Protein AF-X1CQG0-F1 (afdb_monomer)

Secondary structure (DSSP, 8-state):
---EEEEEES-SHHHHHHHHHHHHGGG--GGG--S-S-S-SSS--GGGEEEEEEE---TTTTTS-HHHHT-

Sequence (71 aa):
MNKIKIAVVGIGNCTSSLIQGVYYYKDKDPKDAIGLMHWDIGGYEPCDIEVVAAFDVDKRKIGKDVSEAIF

Nearest PDB structures (foldseek):
  1gr0-assembly1_A  TM=9.156E-01  e=3.074E-05  Mycobacterium tuberculosis
  6k96-assembly1_B-2  TM=9.276E-01  e=1.484E-03  Streptomyces citricolor
  6nbp-assembly1_A-2  TM=4.066E-01  e=8.810E+00  Pantoea ananatis
  2lkd-assembly1_A  TM=3.173E-01  e=7.209E+00  Geobacillus stearothermophilus

pLDDT: mean 95.74, std 4.63, range [62.94, 98.62]

Structure (mmCIF, N/CA/C/O backbone):
data_AF-X1CQG0-F1
#
_entry.id   AF-X1CQG0-F1
#
loop_
_atom_site.group_PDB
_atom_site.id
_atom_site.type_symbol
_atom_site.label_atom_id
_atom_site.label_alt_id
_atom_site.label_comp_id
_atom_site.label_asym_id
_atom_site.label_entity_id
_atom_site.label_seq_id
_atom_site.pdbx_PDB_ins_code
_atom_site.Cartn_x
_atom_site.Cartn_y
_atom_site.Cartn_z
_atom_site.occupancy
_atom_site.B_iso_or_equiv
_atom_site.auth_seq_id
_atom_site.auth_comp_id
_atom_site.auth_asym_id
_atom_site.auth_atom_id
_atom_site.pdbx_PDB_model_num
ATOM 1 N N . MET A 1 1 ? -7.133 0.005 -18.192 1.00 62.94 1 MET A N 1
ATOM 2 C CA . MET A 1 1 ? -6.883 -1.372 -17.710 1.00 62.94 1 MET A CA 1
ATOM 3 C C . MET A 1 1 ? -7.647 -1.608 -16.422 1.00 62.94 1 MET A C 1
ATOM 5 O O . MET A 1 1 ? -7.967 -0.639 -15.740 1.00 62.94 1 MET A O 1
ATOM 9 N N . ASN A 1 2 ? -7.980 -2.863 -16.119 1.00 86.31 2 ASN A N 1
ATOM 10 C CA . ASN A 1 2 ? -8.634 -3.216 -14.860 1.00 86.31 2 ASN A CA 1
ATOM 11 C C . ASN A 1 2 ? -7.615 -3.115 -13.722 1.00 86.31 2 ASN A C 1
ATOM 13 O O . ASN A 1 2 ? -6.569 -3.747 -13.800 1.00 86.31 2 ASN A O 1
ATOM 17 N N . LYS A 1 3 ? -7.922 -2.340 -12.680 1.00 94.62 3 LYS A N 1
ATOM 18 C CA . LYS A 1 3 ? -7.114 -2.290 -11.457 1.00 94.62 3 LYS A CA 1
ATOM 19 C C . LYS A 1 3 ? -7.275 -3.581 -10.648 1.00 94.62 3 LYS A C 1
ATOM 21 O O . LYS A 1 3 ? -8.347 -4.196 -10.652 1.00 94.62 3 LYS A O 1
ATOM 26 N N . ILE A 1 4 ? -6.223 -3.974 -9.934 1.00 97.44 4 ILE A N 1
ATOM 27 C CA . ILE A 1 4 ? -6.253 -5.041 -8.935 1.00 97.44 4 ILE A CA 1
ATOM 28 C C . ILE A 1 4 ? -6.862 -4.458 -7.663 1.00 97.44 4 ILE A C 1
ATOM 30 O O . ILE A 1 4 ? -6.219 -3.703 -6.936 1.00 97.44 4 ILE A O 1
ATOM 34 N N . LYS A 1 5 ? -8.114 -4.821 -7.392 1.00 98.00 5 LYS A N 1
ATOM 35 C CA . LYS A 1 5 ? -8.821 -4.389 -6.187 1.00 98.00 5 LYS A CA 1
ATOM 36 C C . LYS A 1 5 ? -8.373 -5.219 -4.993 1.00 98.00 5 LYS A C 1
ATOM 38 O O . LYS A 1 5 ? -8.558 -6.436 -4.991 1.00 98.00 5 LYS A O 1
ATOM 43 N N . ILE A 1 6 ? -7.827 -4.561 -3.977 1.00 98.25 6 ILE A N 1
ATOM 44 C CA . ILE A 1 6 ? -7.363 -5.205 -2.748 1.00 98.25 6 ILE A CA 1
ATOM 45 C C . ILE A 1 6 ? -8.110 -4.686 -1.521 1.00 98.25 6 ILE A C 1
ATOM 47 O O . ILE A 1 6 ? -8.539 -3.532 -1.459 1.00 98.25 6 ILE A O 1
ATOM 51 N N . ALA A 1 7 ? -8.222 -5.554 -0.520 1.00 98.44 7 ALA A N 1
ATOM 52 C CA . ALA A 1 7 ? -8.590 -5.181 0.835 1.00 98.44 7 ALA A CA 1
ATOM 53 C C . ALA A 1 7 ? -7.362 -5.324 1.741 1.00 98.44 7 ALA A C 1
ATOM 55 O O . ALA A 1 7 ? -6.597 -6.279 1.595 1.00 98.44 7 ALA A O 1
ATOM 56 N N . VAL A 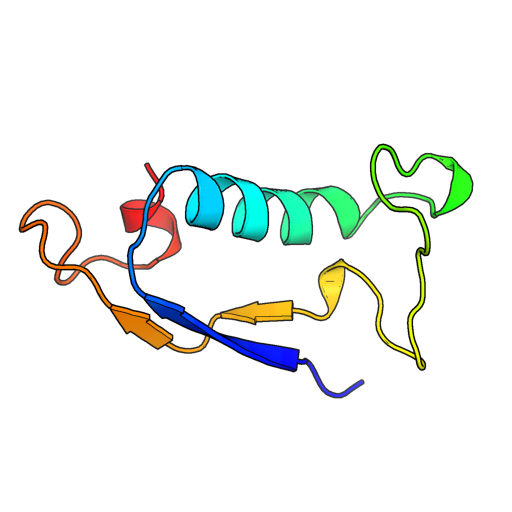1 8 ? -7.187 -4.404 2.688 1.00 98.25 8 VAL A N 1
ATOM 57 C CA . VAL A 1 8 ? -6.098 -4.456 3.674 1.00 98.25 8 VAL A CA 1
ATOM 58 C C . VAL A 1 8 ? -6.650 -4.736 5.069 1.00 98.25 8 VAL A C 1
ATOM 60 O O . VAL A 1 8 ? -7.652 -4.155 5.483 1.00 98.25 8 VAL A O 1
ATOM 63 N N . VAL A 1 9 ? -6.000 -5.637 5.804 1.00 98.44 9 VAL A N 1
ATOM 64 C CA . VAL A 1 9 ? -6.365 -5.988 7.184 1.00 98.44 9 VAL A CA 1
ATOM 65 C C . VAL A 1 9 ? -5.183 -5.653 8.081 1.00 98.44 9 VAL A C 1
ATOM 67 O O . VAL A 1 9 ? -4.126 -6.270 7.982 1.00 98.44 9 VAL A O 1
ATOM 70 N N . GLY A 1 10 ? -5.367 -4.651 8.935 1.00 98.19 10 GLY A N 1
ATOM 71 C CA . GLY A 1 10 ? -4.296 -3.977 9.658 1.00 98.19 10 GLY A CA 1
ATOM 72 C C . GLY A 1 10 ? -3.700 -2.843 8.823 1.00 98.19 10 GLY A C 1
ATOM 73 O O . GLY A 1 10 ? -2.994 -3.057 7.838 1.00 98.19 10 GLY A O 1
ATOM 74 N N . ILE A 1 11 ? -3.941 -1.605 9.237 1.00 98.44 11 ILE A N 1
ATOM 75 C CA . ILE A 1 11 ? -3.431 -0.397 8.584 1.00 98.44 11 ILE A CA 1
ATOM 76 C C . ILE A 1 11 ? -2.138 0.016 9.293 1.00 98.44 11 ILE A C 1
ATOM 78 O O . ILE A 1 11 ? -2.068 1.020 9.989 1.00 98.44 11 ILE A O 1
ATOM 82 N N . GLY A 1 12 ? -1.108 -0.826 9.207 1.00 97.56 12 GLY A N 1
ATOM 83 C CA . GLY A 1 12 ? 0.202 -0.575 9.821 1.00 97.56 12 GLY A CA 1
ATOM 84 C C . GLY A 1 12 ? 1.218 0.046 8.862 1.00 97.56 12 GLY A C 1
ATOM 85 O O . GLY A 1 12 ? 0.895 0.405 7.730 1.00 97.56 12 GLY A O 1
ATOM 86 N N . ASN A 1 13 ? 2.483 0.075 9.289 1.00 98.50 13 ASN A N 1
ATOM 87 C CA . ASN A 1 13 ? 3.595 0.558 8.462 1.00 98.50 13 ASN A CA 1
ATOM 88 C C . ASN A 1 13 ? 3.679 -0.171 7.113 1.00 98.50 13 ASN A C 1
ATOM 90 O O . ASN A 1 13 ? 3.920 0.472 6.102 1.00 98.50 13 ASN A O 1
ATOM 94 N N . CYS A 1 14 ? 3.415 -1.482 7.064 1.00 98.06 14 CYS A N 1
ATOM 95 C CA . CYS A 1 14 ? 3.414 -2.234 5.805 1.00 98.06 14 CYS A CA 1
ATOM 96 C C . CYS A 1 14 ? 2.349 -1.726 4.821 1.00 98.06 14 CYS A C 1
ATOM 98 O O . CYS A 1 14 ? 2.642 -1.544 3.644 1.00 98.06 14 CYS A O 1
ATOM 100 N N . THR A 1 15 ? 1.138 -1.450 5.308 1.00 98.31 15 THR A N 1
ATOM 101 C CA . THR A 1 15 ? 0.045 -0.889 4.500 1.00 98.31 15 THR A CA 1
ATOM 102 C C . THR A 1 15 ? 0.382 0.526 4.039 1.00 98.31 15 THR A C 1
ATOM 104 O O . THR A 1 15 ? 0.178 0.855 2.874 1.00 98.31 15 THR A O 1
ATOM 107 N N . SER A 1 16 ? 0.977 1.333 4.922 1.00 98.38 16 SER A N 1
ATOM 108 C CA . SER A 1 16 ? 1.463 2.673 4.590 1.00 98.38 16 SER A CA 1
ATOM 109 C C . SER A 1 16 ? 2.527 2.639 3.486 1.00 98.38 16 SER A C 1
ATOM 111 O O . SER A 1 16 ? 2.373 3.308 2.467 1.00 98.38 16 SER A O 1
ATOM 113 N N . SER A 1 17 ? 3.558 1.799 3.623 1.00 98.12 17 SER A N 1
ATOM 114 C CA . SER A 1 17 ? 4.613 1.635 2.615 1.00 98.12 17 SER A CA 1
ATOM 115 C C . SER A 1 17 ? 4.089 1.079 1.292 1.00 98.12 17 SER A C 1
ATOM 117 O O . SER A 1 17 ? 4.538 1.528 0.242 1.00 98.12 17 SER A O 1
ATOM 119 N N . LEU A 1 18 ? 3.135 0.141 1.321 1.00 97.75 18 LEU A N 1
ATOM 120 C CA . LEU A 1 18 ? 2.504 -0.389 0.112 1.00 97.75 18 LEU A CA 1
ATOM 121 C C . LEU A 1 18 ? 1.773 0.718 -0.647 1.00 97.75 18 LEU A C 1
ATOM 123 O O . LEU A 1 18 ? 2.048 0.934 -1.822 1.00 97.75 18 LEU A O 1
ATOM 127 N N . ILE A 1 19 ? 0.870 1.435 0.026 1.00 97.19 19 ILE A N 1
ATOM 128 C CA . ILE A 1 19 ? 0.052 2.473 -0.606 1.00 97.19 19 ILE A CA 1
ATOM 129 C C . ILE A 1 19 ? 0.945 3.595 -1.130 1.00 97.19 19 ILE A C 1
ATOM 131 O O . ILE A 1 19 ? 0.850 3.952 -2.300 1.00 97.19 19 ILE A O 1
ATOM 135 N N . GLN A 1 20 ? 1.871 4.098 -0.312 1.00 97.12 20 GLN A N 1
ATOM 136 C CA . GLN A 1 20 ? 2.829 5.109 -0.758 1.00 97.12 20 GLN A CA 1
ATOM 137 C C . GLN A 1 20 ? 3.687 4.606 -1.926 1.00 97.12 20 GLN A C 1
ATOM 139 O O . GLN A 1 20 ? 3.933 5.366 -2.854 1.00 97.12 20 GLN A O 1
ATOM 144 N N . GLY A 1 21 ? 4.089 3.332 -1.923 1.00 96.56 21 GLY A N 1
ATOM 145 C CA . GLY A 1 21 ? 4.826 2.696 -3.015 1.00 96.56 21 GLY A CA 1
ATOM 146 C C . GLY A 1 21 ? 4.048 2.674 -4.334 1.00 96.56 21 GLY A C 1
ATOM 147 O O . GLY A 1 21 ? 4.595 3.046 -5.369 1.00 96.56 21 GLY A O 1
ATOM 148 N N . VAL A 1 22 ? 2.761 2.315 -4.298 1.00 96.19 22 VAL A N 1
ATOM 149 C CA . VAL A 1 22 ? 1.868 2.331 -5.475 1.00 96.19 22 VAL A CA 1
ATOM 150 C C . VAL A 1 22 ? 1.840 3.719 -6.122 1.00 96.19 22 VAL A C 1
ATOM 152 O O . VAL A 1 22 ? 1.963 3.834 -7.341 1.00 96.19 22 VAL A O 1
ATOM 155 N N . TYR A 1 23 ? 1.733 4.782 -5.317 1.00 95.38 23 TYR A N 1
ATOM 156 C CA . TYR A 1 23 ? 1.779 6.158 -5.824 1.00 95.38 23 TYR A CA 1
ATOM 157 C C . TYR A 1 23 ? 3.190 6.592 -6.233 1.00 95.38 23 TYR A C 1
ATOM 159 O O . TYR A 1 23 ? 3.341 7.278 -7.239 1.00 95.38 23 TYR A O 1
ATOM 167 N N . TYR A 1 24 ? 4.221 6.172 -5.501 1.00 95.50 24 TYR A N 1
ATOM 168 C CA . TYR A 1 24 ? 5.618 6.492 -5.792 1.00 95.50 24 TYR A CA 1
ATOM 169 C C . TYR A 1 24 ? 6.047 5.994 -7.174 1.00 95.50 24 TYR A C 1
ATOM 171 O O . TYR A 1 24 ? 6.738 6.712 -7.895 1.00 95.50 24 TYR A O 1
ATOM 179 N N . TYR A 1 25 ? 5.629 4.785 -7.555 1.00 95.56 25 TYR A N 1
ATOM 180 C CA . TYR A 1 25 ? 5.981 4.188 -8.844 1.00 95.56 25 TYR A CA 1
ATOM 181 C C . TYR A 1 25 ? 5.123 4.668 -10.015 1.00 95.56 25 TYR A C 1
ATOM 183 O O . TYR A 1 25 ? 5.479 4.398 -11.156 1.00 95.56 25 TYR A O 1
ATOM 191 N N . LYS A 1 26 ? 4.032 5.401 -9.767 1.00 92.62 26 LYS A N 1
ATOM 192 C CA . LYS A 1 26 ? 3.098 5.835 -10.815 1.00 92.62 26 LYS A CA 1
ATOM 193 C C . LYS A 1 26 ? 3.760 6.657 -11.926 1.00 92.62 26 LYS A C 1
ATOM 195 O O . LYS A 1 26 ? 3.393 6.503 -13.084 1.00 92.62 26 LYS A O 1
ATOM 200 N N . ASP A 1 27 ? 4.728 7.497 -11.568 1.00 90.56 27 ASP A N 1
ATOM 201 C CA . ASP A 1 27 ? 5.400 8.419 -12.493 1.00 90.56 27 ASP A CA 1
ATOM 202 C C . ASP A 1 27 ? 6.884 8.052 -12.709 1.00 90.56 27 ASP A C 1
ATOM 204 O O . ASP A 1 27 ? 7.700 8.898 -13.081 1.00 90.56 27 ASP A O 1
ATOM 208 N N . LYS A 1 28 ? 7.269 6.800 -12.421 1.00 93.06 28 LYS A N 1
ATOM 209 C CA . LYS A 1 28 ? 8.653 6.314 -12.539 1.00 93.06 28 LYS A CA 1
ATOM 210 C C . LYS A 1 28 ? 8.877 5.558 -13.844 1.00 93.06 28 LYS A C 1
ATOM 212 O O . LYS A 1 28 ? 7.997 4.845 -14.313 1.00 93.06 28 LYS A O 1
ATOM 217 N N . ASP A 1 29 ? 10.088 5.676 -14.390 1.00 92.00 29 ASP A N 1
ATOM 218 C CA . ASP A 1 29 ? 10.542 4.796 -15.467 1.00 92.00 29 ASP A CA 1
ATOM 219 C C . ASP A 1 29 ? 10.842 3.402 -14.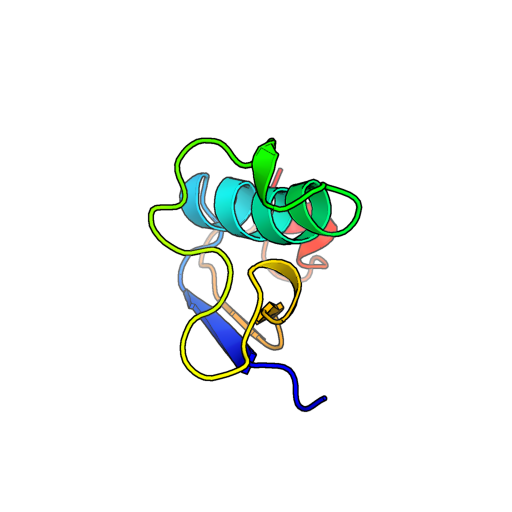875 1.00 92.00 29 ASP A C 1
ATOM 221 O O . ASP A 1 29 ? 11.531 3.318 -13.849 1.00 92.00 29 ASP A O 1
ATOM 225 N N . PRO A 1 30 ? 10.375 2.307 -15.503 1.00 93.00 30 PRO A N 1
ATOM 226 C CA . PRO A 1 30 ? 10.701 0.941 -15.095 1.00 93.00 30 PRO A CA 1
ATOM 227 C C . PRO A 1 30 ? 12.196 0.677 -14.876 1.00 93.00 30 PRO A C 1
ATOM 229 O O . PRO A 1 30 ? 12.564 -0.150 -14.044 1.00 93.00 30 PRO A O 1
ATOM 232 N N . LYS A 1 31 ? 13.070 1.370 -15.616 1.00 92.50 31 LYS A N 1
ATOM 233 C CA . LYS A 1 31 ? 14.532 1.242 -15.515 1.00 92.50 31 LYS A CA 1
ATOM 234 C C . LYS A 1 31 ? 15.096 1.817 -14.218 1.00 92.50 31 LYS A C 1
ATOM 236 O O . LYS A 1 31 ? 16.165 1.391 -13.793 1.00 92.50 31 LYS A O 1
ATOM 241 N N . ASP A 1 32 ? 14.372 2.743 -13.597 1.00 89.69 32 ASP A N 1
ATOM 242 C CA . ASP A 1 32 ? 14.755 3.411 -12.351 1.00 89.69 32 ASP A CA 1
ATOM 243 C C . ASP A 1 32 ? 14.076 2.778 -11.121 1.00 89.69 32 ASP A C 1
ATOM 245 O O . ASP A 1 32 ? 14.181 3.293 -10.004 1.00 89.69 32 ASP A O 1
ATOM 249 N N . ALA A 1 33 ? 13.348 1.672 -11.307 1.00 91.06 33 ALA A N 1
ATOM 250 C CA . ALA A 1 33 ? 12.646 0.983 -10.235 1.00 91.06 33 ALA A CA 1
ATOM 251 C C . ALA A 1 33 ? 13.626 0.305 -9.261 1.00 91.06 33 ALA A C 1
ATOM 253 O O . ALA A 1 33 ? 14.518 -0.440 -9.664 1.00 91.06 33 ALA A O 1
ATOM 254 N N . ILE A 1 34 ? 13.430 0.513 -7.955 1.00 92.69 34 ILE A N 1
ATOM 255 C CA . ILE A 1 34 ? 14.268 -0.072 -6.899 1.00 92.69 34 ILE A CA 1
A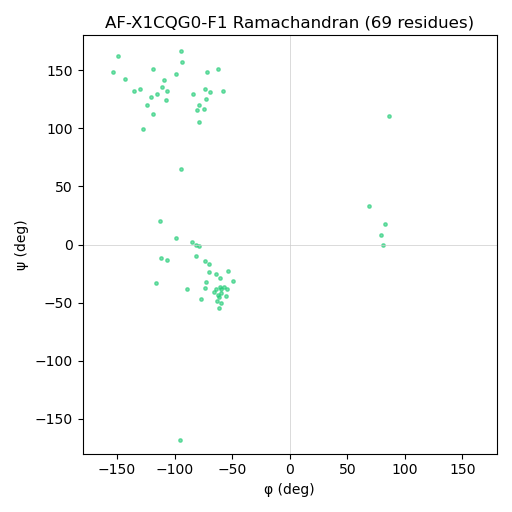TOM 256 C C . ILE A 1 34 ? 13.430 -1.04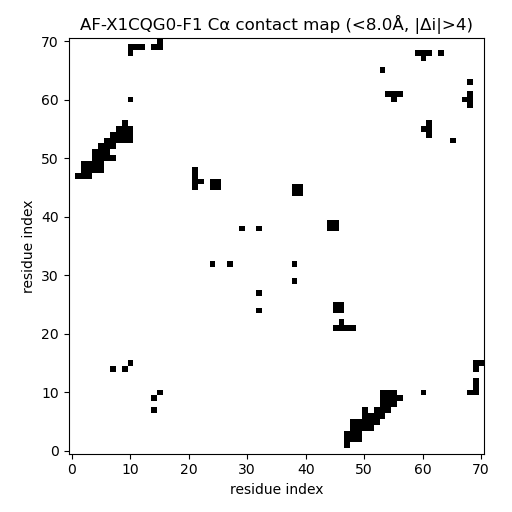0 -6.064 1.00 92.69 34 ILE A C 1
ATOM 258 O O . ILE A 1 34 ? 12.372 -0.690 -5.561 1.00 92.69 34 ILE A O 1
ATOM 262 N N . GLY A 1 35 ? 13.909 -2.265 -5.854 1.00 94.06 35 GLY A N 1
ATOM 263 C CA . GLY A 1 35 ? 13.218 -3.234 -4.990 1.00 94.06 35 GLY A CA 1
ATOM 264 C C . GLY A 1 35 ? 12.024 -3.945 -5.639 1.00 94.06 35 GLY A C 1
ATOM 265 O O . GLY A 1 35 ? 11.333 -4.699 -4.959 1.00 94.06 35 GLY A O 1
ATOM 266 N N . LEU A 1 36 ? 11.812 -3.763 -6.945 1.00 95.06 36 LEU A N 1
ATOM 267 C CA . LEU A 1 36 ? 10.901 -4.571 -7.754 1.00 95.06 36 LEU A CA 1
ATOM 268 C C . LEU A 1 36 ? 11.722 -5.481 -8.671 1.00 95.06 36 LEU A C 1
ATOM 270 O O . LEU A 1 36 ? 12.553 -5.000 -9.435 1.00 95.06 36 LEU A O 1
ATOM 274 N N . MET A 1 37 ? 11.496 -6.796 -8.603 1.00 95.38 37 MET A N 1
ATOM 275 C CA . MET A 1 37 ? 12.148 -7.748 -9.519 1.00 95.38 37 MET A CA 1
ATOM 276 C C . MET A 1 37 ? 11.565 -7.675 -10.935 1.00 95.38 37 MET A C 1
ATOM 278 O O . MET A 1 37 ? 12.275 -7.894 -11.913 1.00 95.38 37 MET A O 1
ATOM 282 N N . HIS A 1 38 ? 10.271 -7.372 -11.031 1.00 94.38 38 HIS A N 1
ATOM 283 C CA . HIS A 1 38 ? 9.524 -7.263 -12.276 1.00 94.38 38 HIS A CA 1
ATOM 284 C C . HIS A 1 38 ? 8.653 -6.013 -12.218 1.00 94.38 38 HIS A C 1
ATOM 286 O O . HIS A 1 38 ? 7.979 -5.783 -11.215 1.00 94.38 38 HIS A O 1
ATOM 292 N N . TRP A 1 39 ? 8.686 -5.213 -13.284 1.00 95.44 39 TRP A N 1
ATOM 293 C CA . TRP A 1 39 ? 7.800 -4.058 -13.422 1.00 95.44 39 TRP A CA 1
ATOM 294 C C . TRP A 1 39 ? 6.390 -4.488 -13.825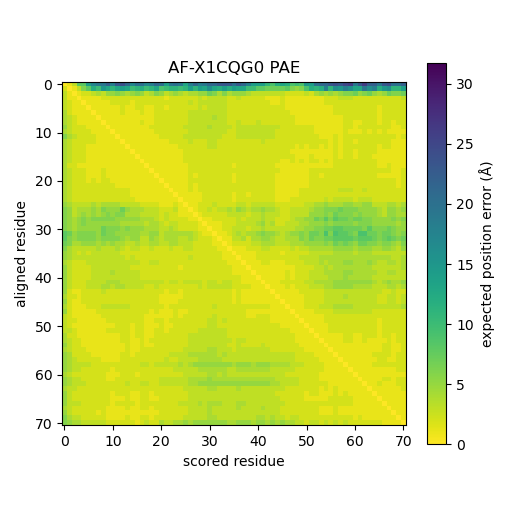 1.00 95.44 39 TRP A C 1
ATOM 296 O O . TRP A 1 39 ? 5.420 -4.071 -13.210 1.00 95.44 39 TRP A O 1
ATOM 306 N N . ASP A 1 40 ? 6.296 -5.366 -14.820 1.00 95.19 40 ASP A N 1
ATOM 307 C CA . ASP A 1 40 ? 5.041 -5.949 -15.277 1.00 95.19 40 ASP A CA 1
ATOM 308 C C . ASP A 1 40 ? 4.951 -7.410 -14.835 1.00 95.19 40 ASP A C 1
ATOM 310 O O . ASP A 1 40 ? 5.895 -8.188 -15.020 1.00 95.19 40 ASP A O 1
ATOM 314 N N . ILE A 1 41 ? 3.807 -7.785 -14.263 1.00 95.19 41 ILE A N 1
ATOM 315 C CA . ILE A 1 41 ? 3.462 -9.178 -13.988 1.00 95.19 41 ILE A CA 1
ATOM 316 C C . ILE A 1 41 ? 2.091 -9.458 -14.594 1.00 95.19 41 ILE A C 1
ATOM 318 O O . ILE A 1 41 ? 1.059 -9.161 -13.998 1.00 95.19 41 ILE A O 1
ATOM 322 N N . GLY A 1 42 ? 2.078 -10.072 -15.776 1.00 94.62 42 GLY A N 1
ATOM 323 C CA . GLY A 1 42 ? 0.836 -10.483 -16.429 1.00 94.62 42 GLY A CA 1
ATOM 324 C C . GLY A 1 42 ? -0.008 -9.307 -16.922 1.00 94.62 42 GLY A C 1
ATOM 325 O O . GLY A 1 42 ? -1.234 -9.404 -16.905 1.00 94.62 42 GLY A O 1
ATOM 326 N N . GLY A 1 43 ? 0.630 -8.214 -17.354 1.00 94.94 43 GLY A N 1
ATOM 327 C CA . GLY A 1 43 ? -0.057 -7.003 -17.797 1.00 94.94 43 GLY A CA 1
ATOM 328 C C . GLY A 1 43 ? -0.476 -6.079 -16.654 1.00 94.94 43 GLY A C 1
ATOM 329 O O . GLY A 1 43 ? -1.376 -5.268 -16.852 1.00 94.94 43 GLY A O 1
ATOM 330 N N . TYR A 1 44 ? 0.099 -6.238 -15.461 1.00 96.31 44 TYR A N 1
ATOM 331 C CA . TYR A 1 44 ? -0.162 -5.381 -14.308 1.00 96.31 44 TYR A CA 1
ATOM 332 C C . TYR A 1 44 ? 1.124 -4.713 -13.846 1.00 96.31 44 TYR A C 1
ATOM 334 O O . TYR A 1 44 ? 2.110 -5.391 -13.547 1.00 96.31 44 TYR A O 1
ATOM 342 N N . GLU A 1 45 ? 1.071 -3.391 -13.735 1.00 95.69 45 GLU A N 1
ATOM 343 C CA . GLU A 1 45 ? 2.161 -2.560 -13.237 1.00 95.69 45 GLU A CA 1
ATOM 344 C C . GLU A 1 45 ? 2.001 -2.278 -11.731 1.00 95.69 45 GLU A C 1
ATOM 346 O O . GLU A 1 45 ? 0.915 -2.463 -11.167 1.00 95.69 45 GLU A O 1
ATOM 351 N N . PRO A 1 46 ? 3.030 -1.758 -11.032 1.00 95.44 46 PRO A N 1
ATOM 352 C CA . PRO A 1 46 ? 2.945 -1.502 -9.592 1.00 95.44 46 PRO A CA 1
ATOM 353 C C . PRO A 1 46 ? 1.841 -0.497 -9.235 1.00 95.44 46 PRO A C 1
ATOM 355 O O . PRO A 1 46 ? 1.247 -0.569 -8.160 1.00 95.44 46 PRO A O 1
ATOM 358 N N . CYS A 1 47 ? 1.535 0.425 -10.155 1.00 95.44 47 CYS A N 1
ATOM 359 C CA . CYS A 1 47 ? 0.491 1.429 -9.983 1.00 95.44 47 CYS A CA 1
ATOM 360 C C . CYS A 1 47 ? -0.935 0.892 -10.231 1.00 95.44 47 CYS A C 1
ATOM 362 O O . CYS A 1 47 ? -1.910 1.639 -10.096 1.00 95.44 47 CYS A O 1
ATOM 364 N N . ASP A 1 48 ? -1.094 -0.385 -10.600 1.00 96.75 48 ASP A N 1
ATOM 365 C CA . ASP A 1 48 ? -2.395 -1.003 -10.878 1.00 96.75 48 ASP A CA 1
ATOM 366 C C . ASP A 1 48 ? -3.133 -1.535 -9.652 1.00 96.75 48 ASP A C 1
ATOM 368 O O . ASP A 1 48 ? -4.250 -2.034 -9.779 1.00 96.75 48 ASP A O 1
ATOM 372 N N . ILE A 1 49 ? -2.574 -1.361 -8.460 1.00 97.12 49 ILE A N 1
ATOM 373 C CA . ILE A 1 49 ? -3.209 -1.746 -7.200 1.00 97.12 49 ILE A CA 1
ATOM 374 C C . ILE A 1 49 ? -4.164 -0.639 -6.728 1.00 97.12 49 ILE A C 1
ATOM 376 O O . ILE A 1 49 ? -3.788 0.527 -6.626 1.00 97.12 49 ILE A O 1
ATOM 380 N N . GLU A 1 50 ? -5.398 -1.012 -6.393 1.00 96.94 50 GLU A N 1
ATOM 381 C CA . GLU A 1 50 ? -6.427 -0.122 -5.849 1.00 96.94 50 GLU A CA 1
ATOM 382 C C . GLU A 1 50 ? -6.934 -0.667 -4.508 1.00 96.94 50 GLU A C 1
ATOM 384 O O . GLU A 1 50 ?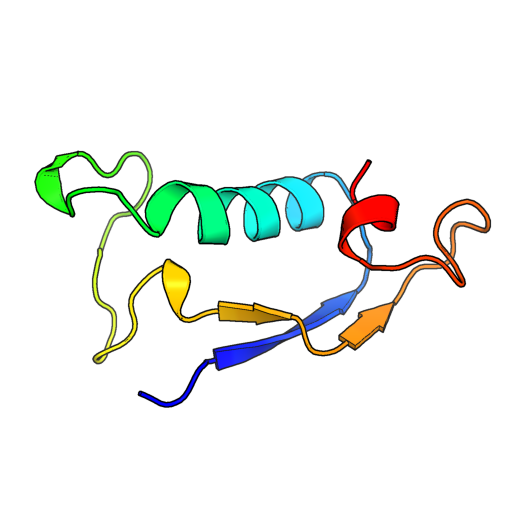 -7.468 -1.776 -4.433 1.00 96.94 50 GLU A O 1
ATOM 389 N N . VAL A 1 51 ? -6.789 0.115 -3.436 1.00 97.50 51 VAL A N 1
ATOM 390 C CA . VAL A 1 51 ? -7.344 -0.241 -2.124 1.00 97.50 51 VAL A CA 1
ATOM 391 C C . VAL A 1 51 ? -8.824 0.116 -2.102 1.00 97.50 51 VAL A C 1
ATOM 393 O O . VAL A 1 51 ? -9.182 1.287 -2.178 1.00 97.50 51 VAL A O 1
ATOM 396 N N . VAL A 1 52 ? -9.683 -0.894 -1.971 1.00 98.06 52 VAL A N 1
ATOM 397 C CA . VAL A 1 52 ? -11.148 -0.721 -1.980 1.00 98.06 52 VAL A CA 1
ATOM 398 C C . VAL A 1 52 ? -11.803 -0.999 -0.628 1.00 98.06 52 VAL A C 1
ATOM 400 O O . VAL A 1 52 ? -12.981 -0.706 -0.441 1.00 98.06 52 VAL A O 1
ATOM 403 N N . ALA A 1 53 ? -11.058 -1.575 0.315 1.00 98.31 53 ALA A N 1
ATOM 404 C CA . ALA A 1 53 ? -11.513 -1.811 1.678 1.00 98.31 53 ALA A CA 1
ATOM 405 C C . ALA A 1 53 ? -10.326 -1.854 2.646 1.00 98.31 53 ALA A C 1
ATOM 407 O O . ALA A 1 53 ? -9.234 -2.302 2.291 1.00 98.31 53 ALA A O 1
ATOM 408 N N . ALA A 1 54 ? -10.556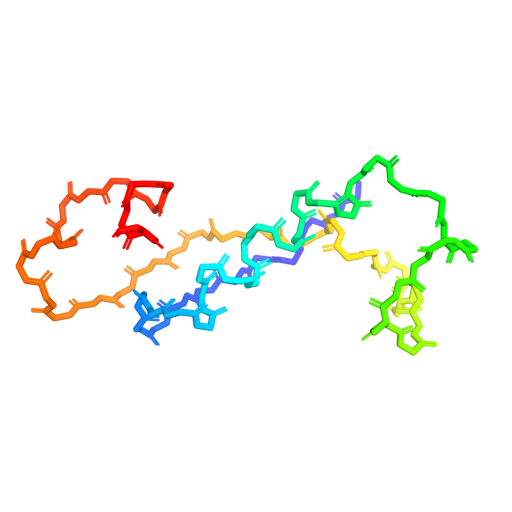 -1.428 3.885 1.00 98.31 54 ALA A N 1
ATOM 409 C CA . ALA A 1 54 ? -9.563 -1.471 4.946 1.00 98.31 54 ALA A CA 1
ATOM 410 C C . ALA A 1 54 ? -10.217 -1.812 6.289 1.00 98.31 54 ALA A C 1
ATOM 412 O O . ALA A 1 54 ? -11.319 -1.351 6.585 1.00 98.31 54 ALA A O 1
ATOM 413 N N . PHE A 1 55 ? -9.524 -2.608 7.102 1.00 98.56 55 PHE A N 1
ATOM 414 C CA . PHE A 1 55 ? -9.972 -3.023 8.429 1.00 98.56 55 PHE A CA 1
ATOM 415 C C . PHE A 1 55 ? -8.867 -2.776 9.455 1.00 98.56 55 PHE A C 1
ATOM 417 O O . PHE A 1 55 ? -7.717 -3.148 9.228 1.00 98.56 55 PHE A O 1
ATOM 424 N N . ASP A 1 56 ? -9.212 -2.187 10.598 1.00 98.62 56 ASP A N 1
ATOM 425 C CA . ASP A 1 56 ? -8.304 -1.997 11.732 1.00 98.62 56 ASP A CA 1
ATOM 426 C C . ASP A 1 56 ? -9.099 -2.021 13.050 1.00 98.62 56 ASP A C 1
ATOM 428 O O . ASP A 1 56 ? -10.322 -1.874 13.052 1.00 98.62 56 ASP A O 1
ATOM 432 N N . VAL A 1 57 ? -8.403 -2.220 14.168 1.00 98.38 57 VAL A N 1
ATOM 433 C CA . VAL A 1 57 ? -8.964 -2.212 15.531 1.00 98.38 57 VAL A CA 1
ATOM 434 C C . VAL A 1 57 ? -8.578 -0.952 16.310 1.00 98.38 57 VAL A C 1
ATOM 436 O O . VAL A 1 57 ? -9.147 -0.666 17.363 1.00 98.38 57 VAL A O 1
ATOM 439 N N . ASP A 1 58 ? -7.605 -0.184 15.818 1.00 98.31 58 ASP A N 1
ATOM 440 C CA . ASP A 1 58 ? -7.140 1.036 16.458 1.00 98.31 58 ASP A CA 1
ATOM 441 C C . ASP A 1 58 ? -8.159 2.165 16.273 1.00 98.31 58 ASP A C 1
ATOM 443 O O . ASP A 1 58 ? -8.395 2.664 15.169 1.00 98.31 58 ASP A O 1
ATOM 447 N N . LYS A 1 59 ? -8.718 2.636 17.393 1.00 98.12 59 LYS A N 1
ATOM 448 C CA . LYS A 1 59 ? -9.656 3.768 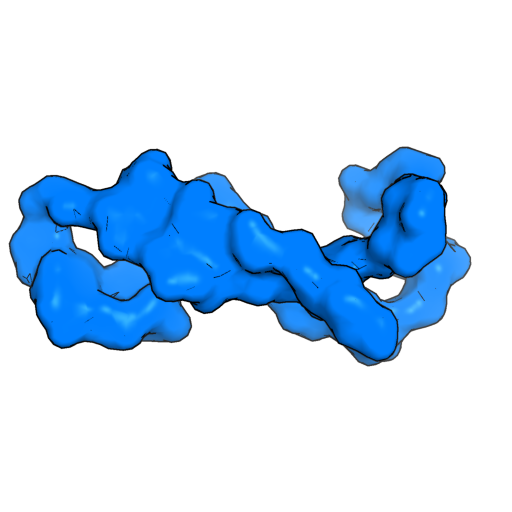17.444 1.00 98.12 59 LYS A CA 1
ATOM 449 C C . LYS A 1 59 ? -9.135 5.041 16.772 1.00 98.12 59 LYS A C 1
ATOM 451 O O . LYS A 1 59 ? -9.925 5.904 16.416 1.00 98.12 59 LYS A O 1
ATOM 456 N N . ARG A 1 60 ? -7.812 5.197 16.637 1.00 97.88 60 ARG A N 1
ATOM 457 C CA . ARG A 1 60 ? -7.192 6.350 15.968 1.00 97.88 60 ARG A CA 1
ATOM 458 C C . ARG A 1 60 ? -7.339 6.299 14.447 1.00 97.88 60 ARG A C 1
ATOM 460 O O . ARG A 1 60 ? -7.084 7.319 13.813 1.00 97.88 60 ARG A O 1
ATOM 467 N N . LYS A 1 61 ? -7.711 5.146 13.884 1.00 98.19 61 LYS A N 1
ATOM 468 C CA . LYS A 1 61 ? -7.805 4.873 12.442 1.00 98.19 61 LYS A CA 1
ATOM 469 C C . LYS A 1 61 ? -9.231 4.577 11.991 1.00 98.19 61 LYS A C 1
ATOM 471 O O . LYS A 1 61 ? -9.606 4.933 10.881 1.00 98.19 61 LYS A O 1
ATOM 476 N N . ILE A 1 62 ? -10.031 3.944 12.848 1.00 98.00 62 ILE A N 1
ATOM 477 C CA . ILE A 1 62 ? -11.434 3.629 12.554 1.00 98.00 62 ILE A CA 1
ATOM 478 C C . ILE A 1 62 ? -12.213 4.913 12.229 1.00 98.00 62 ILE A C 1
ATOM 480 O O . ILE A 1 62 ? -12.143 5.894 12.966 1.00 98.00 62 ILE A O 1
ATOM 484 N N . GLY A 1 63 ? -12.978 4.880 11.134 1.00 97.44 63 GLY A N 1
ATOM 485 C CA . GLY A 1 63 ? -13.796 6.005 10.668 1.00 97.44 63 GLY A CA 1
ATOM 486 C C . GLY A 1 63 ? -13.029 7.076 9.890 1.00 97.44 63 GLY A C 1
ATOM 487 O O . GLY A 1 63 ? -13.651 8.038 9.447 1.00 97.44 63 GLY A O 1
ATOM 488 N N . LYS A 1 64 ? -11.714 6.916 9.708 1.00 98.12 64 LYS A N 1
ATOM 489 C CA . LYS A 1 64 ? -10.901 7.789 8.859 1.00 98.12 64 LYS A CA 1
ATOM 490 C C . LYS A 1 64 ? -10.770 7.237 7.450 1.00 98.12 64 LYS A C 1
ATOM 492 O O . LYS A 1 64 ? -10.885 6.029 7.231 1.00 98.12 64 LYS A O 1
ATOM 497 N N . ASP A 1 65 ? -10.477 8.133 6.516 1.00 97.94 65 ASP A N 1
ATOM 498 C CA . ASP A 1 65 ? -10.043 7.737 5.184 1.00 97.94 65 ASP A CA 1
ATOM 499 C C . ASP A 1 65 ? -8.719 6.958 5.253 1.00 97.94 65 ASP A C 1
ATOM 501 O O . ASP A 1 65 ? -7.892 7.176 6.144 1.00 97.94 65 ASP A O 1
ATOM 505 N N . VAL A 1 66 ? -8.493 6.052 4.299 1.00 97.19 66 VAL A N 1
ATOM 506 C CA . VAL A 1 66 ? -7.262 5.252 4.255 1.00 97.19 66 VAL A CA 1
ATOM 507 C C . VAL A 1 66 ? -6.026 6.145 4.126 1.00 97.19 66 VAL A C 1
ATOM 509 O O . VAL A 1 66 ? -5.013 5.849 4.753 1.00 97.19 66 VAL A O 1
ATOM 512 N N . SER A 1 67 ? -6.104 7.253 3.382 1.00 96.62 67 SER A N 1
ATOM 513 C CA . SER A 1 67 ? -4.992 8.200 3.229 1.00 96.62 67 SER A CA 1
ATOM 514 C C . SER A 1 67 ? -4.593 8.888 4.539 1.00 96.62 67 SER A C 1
ATOM 516 O O . SER A 1 67 ? -3.432 9.256 4.703 1.00 96.62 67 SER A O 1
ATOM 518 N N . GLU A 1 68 ? -5.518 9.003 5.494 1.00 97.88 68 GLU A N 1
ATOM 519 C CA . GLU A 1 68 ? -5.245 9.519 6.837 1.00 97.88 68 GLU A CA 1
ATOM 520 C C . GLU A 1 68 ? -4.824 8.407 7.802 1.00 97.88 68 GLU A C 1
ATOM 522 O O . GLU A 1 68 ? -3.956 8.610 8.644 1.00 97.88 68 GLU A O 1
ATOM 527 N N . ALA A 1 69 ? -5.439 7.224 7.704 1.00 97.88 69 ALA A N 1
ATOM 528 C CA . ALA A 1 69 ? -5.226 6.113 8.632 1.00 97.88 69 ALA A CA 1
ATOM 529 C C . ALA A 1 69 ? -3.836 5.457 8.522 1.00 97.88 69 ALA A C 1
ATOM 531 O O . ALA A 1 69 ? -3.438 4.714 9.423 1.00 97.88 69 ALA A O 1
ATOM 532 N N . ILE A 1 70 ? -3.118 5.696 7.420 1.00 97.56 70 ILE A N 1
ATOM 533 C CA . ILE A 1 70 ? -1.767 5.170 7.168 1.00 97.56 70 ILE A CA 1
ATOM 534 C C . ILE A 1 70 ? -0.641 5.972 7.847 1.00 97.56 70 ILE A C 1
ATOM 536 O O . ILE A 1 70 ? 0.525 5.586 7.702 1.00 97.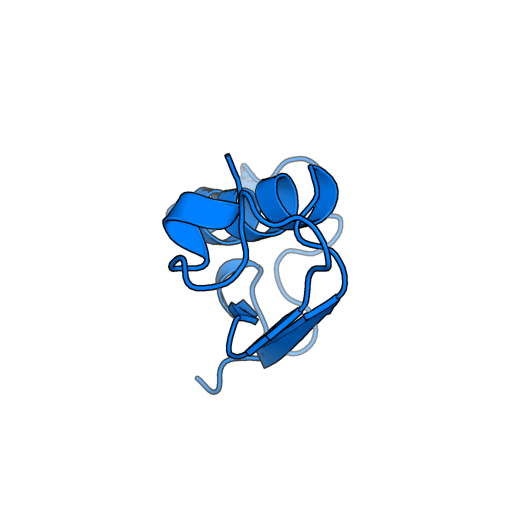56 70 ILE A O 1
ATOM 540 N N . PHE A 1 71 ? -0.972 7.046 8.572 1.00 94.31 71 PHE A N 1
ATOM 541 C CA . PHE A 1 71 ? -0.058 7.898 9.345 1.00 94.31 71 PHE A CA 1
ATOM 542 C C . PHE A 1 71 ? -0.474 7.962 10.825 1.00 94.31 71 PHE A C 1
ATOM 544 O O . PHE A 1 71 ? 0.431 8.124 11.674 1.00 94.31 71 PHE A O 1
#

Mean predicted aligned error: 2.69 Å

Radius of gyration: 13.38 Å; Cα contacts (8 Å, |Δi|>4): 72; chains: 1; bounding box: 29×20×35 Å

Solvent-accessible surface area (backbone atoms only — not comparable to full-atom values): 4528 Å² total; per-residue (Å²): 132,88,62,48,77,39,73,44,78,52,62,41,70,68,49,29,53,50,55,52,45,28,61,62,48,60,86,52,58,76,90,75,57,77,97,58,98,61,61,64,63,94,90,39,46,68,52,34,61,38,84,78,45,76,43,68,88,52,78,92,32,58,94,53,57,69,88,62,34,46,112

Foldseek 3Di:
DAADEDEEEDLELVVLCLVVVLVVCPPDDPVPDDPDPDQDDPNDGSVRHDYPYYHDDDPCQPPDDSVRNND

Organism: NCBI:txid412755

InterPro domains:
  IPR036291 NAD(P)-binding domain superfamily [SSF51735] (3-71)
  IPR052199 Myo-inositol 1-phosphate synthase [PTHR43125] (1-71)